Protein AF-A0AAU9IHU0-F1 (afdb_monomer_lite)

Foldseek 3Di:
DLVVLVVLVVVLVVLVVVQVVLLVCCLVVVDCVSNVVSVVVSVVSVVVSVVVLVPDPDDDPLVVLVVVLVVLVVVLVVLVVVQSVCVSVVHPRDCPVNVVSVVSSVVSSVVSVVVVVD

Structure (mmCIF, N/CA/C/O backbone):
data_AF-A0AAU9IHU0-F1
#
_entry.id   AF-A0AAU9IHU0-F1
#
loop_
_atom_site.group_PDB
_atom_site.id
_atom_site.type_symbol
_atom_site.label_atom_id
_atom_site.label_alt_id
_atom_site.label_comp_id
_atom_site.label_asym_id
_atom_site.label_entity_id
_atom_site.label_seq_id
_atom_site.pdbx_PDB_ins_code
_atom_site.Cartn_x
_atom_site.Cartn_y
_atom_site.Cartn_z
_atom_site.occupancy
_atom_site.B_iso_or_equiv
_atom_site.auth_seq_id
_atom_site.auth_comp_id
_atom_site.auth_asym_id
_atom_site.auth_atom_id
_atom_site.pdbx_PDB_model_num
ATOM 1 N N . MET A 1 1 ? -16.476 5.533 10.058 1.00 79.94 1 MET A N 1
ATOM 2 C CA . MET A 1 1 ? -15.052 5.933 10.001 1.00 79.94 1 MET A CA 1
ATOM 3 C C . MET A 1 1 ? -14.164 4.760 9.607 1.00 79.94 1 MET A C 1
ATOM 5 O O . MET A 1 1 ? -13.389 4.920 8.678 1.00 79.94 1 MET A O 1
ATOM 9 N N . ILE A 1 2 ? -14.339 3.566 10.192 1.00 87.00 2 ILE A N 1
ATOM 10 C CA . ILE A 1 2 ? -13.646 2.351 9.717 1.00 87.00 2 ILE A CA 1
ATOM 11 C C . ILE A 1 2 ? -14.028 2.021 8.265 1.00 87.00 2 ILE A C 1
ATOM 13 O O . ILE A 1 2 ? -13.146 1.832 7.441 1.00 87.00 2 ILE A O 1
ATOM 17 N N . ASN A 1 3 ? -15.313 2.090 7.898 1.00 87.38 3 ASN A N 1
ATOM 18 C CA . ASN A 1 3 ? -15.738 1.893 6.499 1.00 87.38 3 ASN A CA 1
ATOM 19 C C . ASN A 1 3 ? -15.105 2.880 5.499 1.00 87.38 3 ASN A C 1
ATOM 21 O O . ASN A 1 3 ? -14.849 2.521 4.355 1.00 87.38 3 ASN A O 1
ATOM 25 N N . GLU A 1 4 ? -14.809 4.109 5.929 1.00 91.00 4 GLU A N 1
ATOM 26 C CA . GLU A 1 4 ? -14.105 5.090 5.095 1.00 91.00 4 GLU A CA 1
ATOM 27 C C . GLU A 1 4 ? -12.628 4.705 4.924 1.00 91.00 4 GLU A C 1
ATOM 29 O O . GLU A 1 4 ? -12.094 4.762 3.819 1.00 91.00 4 GLU A O 1
ATOM 34 N N . TYR A 1 5 ? -11.995 4.211 5.992 1.00 92.75 5 TYR A N 1
ATOM 35 C CA . TYR A 1 5 ? -10.653 3.638 5.928 1.00 92.75 5 TYR A CA 1
ATOM 36 C C . TYR A 1 5 ? -10.571 2.412 5.005 1.00 92.75 5 TYR A C 1
ATOM 38 O O . TYR A 1 5 ? -9.668 2.324 4.174 1.00 92.75 5 TYR A O 1
ATOM 46 N N . LEU A 1 6 ? -11.533 1.489 5.094 1.00 91.69 6 LEU A N 1
ATOM 47 C CA . LEU A 1 6 ? -11.590 0.305 4.229 1.00 91.69 6 LEU A CA 1
ATOM 48 C C . LEU A 1 6 ? -11.748 0.691 2.750 1.00 91.69 6 LEU A C 1
ATOM 50 O O . LEU A 1 6 ? -11.075 0.121 1.894 1.00 91.69 6 LEU A O 1
ATOM 54 N N . ALA A 1 7 ? -12.538 1.725 2.449 1.00 93.44 7 ALA A N 1
ATOM 55 C CA . ALA A 1 7 ? -12.634 2.261 1.093 1.00 93.44 7 ALA A CA 1
ATOM 56 C C . ALA A 1 7 ? -11.292 2.836 0.591 1.00 93.44 7 ALA A C 1
ATOM 58 O O . ALA A 1 7 ? -10.954 2.689 -0.586 1.00 93.44 7 ALA A O 1
ATOM 59 N N . PHE A 1 8 ? -10.488 3.461 1.461 1.00 94.19 8 PHE A N 1
ATOM 60 C CA . PHE A 1 8 ? -9.130 3.880 1.094 1.00 94.19 8 PHE A CA 1
ATOM 61 C C . PHE A 1 8 ? -8.207 2.693 0.802 1.00 94.19 8 PHE A C 1
ATOM 63 O O . PHE A 1 8 ? -7.402 2.774 -0.128 1.00 94.19 8 PHE A O 1
ATOM 70 N N . GLN A 1 9 ? -8.350 1.589 1.535 1.00 92.50 9 GLN A N 1
ATOM 71 C CA . GLN A 1 9 ? -7.585 0.363 1.296 1.00 92.50 9 GLN A CA 1
ATOM 72 C C . GLN A 1 9 ? -7.936 -0.293 -0.047 1.00 92.50 9 GLN A C 1
ATOM 74 O O . GLN A 1 9 ? -7.046 -0.647 -0.822 1.00 92.50 9 GLN A O 1
ATOM 79 N N . GLU A 1 10 ? -9.220 -0.344 -0.407 1.00 91.81 10 GLU A N 1
ATOM 80 C CA . GLU A 1 10 ? -9.647 -0.803 -1.736 1.00 91.81 10 GLU A CA 1
ATOM 81 C C . GLU A 1 10 ? -9.062 0.067 -2.858 1.00 91.81 10 GLU A C 1
ATOM 83 O O . GLU A 1 10 ? -8.554 -0.450 -3.858 1.00 91.81 10 GLU A O 1
ATOM 88 N N . ARG A 1 11 ? -9.063 1.396 -2.678 1.00 94.06 11 ARG A N 1
ATOM 89 C CA . ARG A 1 11 ? -8.442 2.324 -3.638 1.00 94.06 11 ARG A CA 1
ATOM 90 C C . ARG A 1 11 ? -6.933 2.100 -3.765 1.00 94.06 11 ARG A C 1
ATOM 92 O O . ARG A 1 11 ? -6.431 2.078 -4.888 1.00 94.06 11 ARG A O 1
ATOM 99 N N . ARG A 1 12 ? -6.209 1.882 -2.659 1.00 92.12 12 ARG A N 1
ATOM 100 C CA . ARG A 1 12 ? -4.770 1.543 -2.691 1.00 92.12 12 ARG A CA 1
ATOM 101 C C . ARG A 1 12 ? -4.496 0.271 -3.486 1.00 92.12 12 ARG A C 1
ATOM 103 O O . ARG A 1 12 ? -3.608 0.268 -4.338 1.00 92.12 12 ARG A O 1
ATOM 110 N N . ALA A 1 13 ? -5.289 -0.778 -3.275 1.00 89.69 13 ALA A N 1
ATOM 111 C CA . ALA A 1 13 ? -5.137 -2.032 -4.008 1.00 89.69 13 ALA A CA 1
ATOM 112 C C . ALA A 1 13 ? -5.287 -1.839 -5.531 1.00 89.69 13 ALA A C 1
ATOM 114 O O . ALA A 1 13 ? -4.526 -2.417 -6.315 1.00 89.69 13 ALA A O 1
ATOM 115 N N . VAL A 1 14 ? -6.227 -0.987 -5.963 1.00 92.31 14 VAL A N 1
ATOM 116 C CA . VAL A 1 14 ? -6.387 -0.622 -7.381 1.00 92.31 14 VAL A CA 1
ATOM 117 C C . VAL A 1 14 ? -5.141 0.094 -7.909 1.00 92.31 14 VAL A C 1
ATOM 119 O O . VAL A 1 14 ? -4.618 -0.302 -8.952 1.00 92.31 14 VAL A O 1
ATOM 122 N N . ILE A 1 15 ? -4.613 1.071 -7.168 1.00 91.12 15 ILE A N 1
ATOM 123 C CA . ILE A 1 15 ? -3.401 1.813 -7.544 1.00 91.12 15 ILE A CA 1
ATOM 124 C C . ILE A 1 15 ? -2.207 0.868 -7.746 1.00 91.12 15 ILE A C 1
ATOM 126 O O . ILE A 1 15 ? -1.542 0.909 -8.785 1.00 91.12 15 ILE A O 1
ATOM 130 N N . TYR A 1 16 ? -1.946 -0.029 -6.791 1.00 87.25 16 TYR A N 1
ATOM 131 C CA . TYR A 1 16 ? -0.830 -0.974 -6.894 1.00 87.25 16 TYR A CA 1
ATOM 132 C C . TYR A 1 16 ? -0.992 -1.949 -8.068 1.00 87.25 16 TYR A C 1
ATOM 134 O O . TYR A 1 16 ? -0.015 -2.311 -8.735 1.00 87.25 16 TYR A O 1
ATOM 142 N N . LYS A 1 17 ? -2.230 -2.344 -8.384 1.00 88.38 17 LYS A N 1
ATOM 143 C CA . LYS A 1 17 ? -2.531 -3.160 -9.565 1.00 88.38 17 LYS A CA 1
ATOM 144 C C . LYS A 1 17 ? -2.213 -2.420 -10.866 1.00 88.38 17 LYS A C 1
ATOM 146 O O . LYS A 1 17 ? -1.629 -3.017 -11.775 1.00 88.38 17 LYS A O 1
ATOM 151 N N . GLU A 1 18 ? -2.571 -1.142 -10.968 1.00 90.19 18 GLU A N 1
ATOM 152 C CA . GLU A 1 18 ? -2.268 -0.315 -12.142 1.00 90.19 18 GLU A CA 1
ATOM 153 C C . GLU A 1 18 ? -0.765 -0.097 -12.320 1.00 90.19 18 GLU A C 1
ATOM 155 O O . GLU A 1 18 ? -0.256 -0.241 -13.434 1.00 90.19 18 GLU A O 1
ATOM 160 N N . TRP A 1 19 ? -0.033 0.122 -11.226 1.00 88.06 19 TRP A N 1
ATOM 161 C CA . TRP A 1 19 ? 1.430 0.178 -11.235 1.00 88.06 19 TRP A CA 1
ATOM 162 C C . TRP A 1 19 ? 2.080 -1.079 -11.783 1.00 88.06 19 TRP A C 1
ATOM 164 O O . TRP A 1 19 ? 2.913 -1.001 -12.689 1.00 88.06 19 TRP A O 1
ATOM 174 N N . ASN A 1 20 ? 1.680 -2.246 -11.279 1.00 85.19 20 ASN A N 1
ATOM 175 C CA . ASN A 1 20 ? 2.212 -3.518 -11.756 1.00 85.19 20 ASN A CA 1
ATOM 176 C C . ASN A 1 20 ? 1.931 -3.728 -13.252 1.00 85.19 20 ASN A C 1
ATOM 178 O O . ASN A 1 20 ? 2.790 -4.232 -13.984 1.00 85.19 20 ASN A O 1
ATOM 182 N N . LYS A 1 21 ? 0.757 -3.298 -13.730 1.00 89.56 21 LYS A N 1
ATOM 183 C CA . LYS A 1 21 ? 0.404 -3.341 -15.154 1.00 89.56 21 LYS A CA 1
ATOM 184 C C . LYS A 1 21 ? 1.293 -2.411 -15.982 1.00 89.56 21 LYS A C 1
ATOM 186 O O . LYS A 1 21 ? 1.863 -2.859 -16.975 1.00 89.56 21 LYS A O 1
ATOM 191 N N . ALA A 1 22 ? 1.441 -1.153 -15.568 1.00 89.06 22 ALA A N 1
ATOM 192 C CA . ALA A 1 22 ? 2.256 -0.165 -16.271 1.00 89.06 22 ALA A CA 1
ATOM 193 C C . ALA A 1 22 ? 3.733 -0.578 -16.332 1.00 89.06 22 ALA A C 1
ATOM 195 O O . ALA A 1 22 ? 4.372 -0.447 -17.376 1.00 89.06 22 ALA A O 1
ATOM 196 N N . LEU A 1 23 ? 4.261 -1.143 -15.244 1.00 86.50 23 LEU A N 1
ATOM 197 C CA . LEU A 1 23 ? 5.614 -1.682 -15.222 1.00 86.50 23 LEU A CA 1
ATOM 198 C C . LEU A 1 23 ? 5.776 -2.873 -16.167 1.00 86.50 23 LEU A C 1
ATOM 200 O O . LEU A 1 23 ? 6.766 -2.947 -16.890 1.00 86.50 23 LEU A O 1
ATOM 204 N N . SER A 1 24 ? 4.823 -3.805 -16.165 1.00 86.88 24 SER A N 1
ATOM 205 C CA . SER A 1 24 ? 4.874 -4.975 -17.048 1.00 86.88 24 SER A CA 1
ATOM 206 C C . SER A 1 24 ? 4.902 -4.551 -18.519 1.00 86.88 24 SER A C 1
ATOM 208 O O . SER A 1 24 ? 5.705 -5.073 -19.294 1.00 86.88 24 SER A O 1
ATOM 210 N N . SER A 1 25 ? 4.088 -3.554 -18.886 1.00 88.81 25 SER A N 1
ATOM 211 C CA . SER A 1 25 ? 4.137 -2.935 -20.214 1.00 88.81 25 SER A CA 1
ATOM 212 C C . SER A 1 25 ? 5.494 -2.284 -20.490 1.00 88.81 25 SER A C 1
ATOM 214 O O . SER A 1 25 ? 6.080 -2.542 -21.533 1.00 88.81 25 SER A O 1
ATOM 216 N N . PHE A 1 26 ? 6.060 -1.521 -19.548 1.00 89.50 26 PHE A N 1
ATOM 217 C CA . PHE A 1 26 ? 7.389 -0.916 -19.717 1.00 89.50 26 PHE A CA 1
ATOM 218 C C . PHE A 1 26 ? 8.501 -1.952 -19.917 1.00 89.50 26 PHE A C 1
ATOM 220 O O . PHE A 1 26 ? 9.343 -1.800 -20.800 1.00 89.50 26 PHE A O 1
ATOM 227 N N . ILE A 1 27 ? 8.509 -3.029 -19.128 1.00 86.56 27 ILE A N 1
ATOM 228 C CA . ILE A 1 27 ? 9.514 -4.092 -19.247 1.00 86.56 27 ILE A CA 1
ATOM 229 C C . ILE A 1 27 ? 9.458 -4.729 -20.641 1.00 86.56 27 ILE A C 1
ATOM 231 O O . ILE A 1 27 ? 10.519 -5.045 -21.191 1.00 86.56 27 ILE A O 1
ATOM 235 N N . LYS A 1 28 ? 8.257 -4.877 -21.210 1.00 88.25 28 LYS A N 1
ATOM 236 C CA . LYS A 1 28 ? 8.019 -5.462 -22.532 1.00 88.25 28 LYS A CA 1
ATOM 237 C C . LYS A 1 28 ? 8.331 -4.495 -23.678 1.00 88.25 28 LYS A C 1
ATOM 239 O O . LYS A 1 28 ? 9.115 -4.835 -24.558 1.00 88.25 28 LYS A O 1
ATOM 244 N N . ASP A 1 29 ? 7.728 -3.312 -23.651 1.00 89.75 29 ASP A N 1
ATOM 245 C CA . ASP A 1 29 ? 7.676 -2.385 -24.787 1.00 89.75 29 ASP A CA 1
ATOM 246 C C . ASP A 1 29 ? 8.807 -1.343 -24.747 1.00 89.75 29 ASP A C 1
ATOM 248 O O . ASP A 1 29 ? 9.065 -0.664 -25.737 1.00 89.75 29 ASP A O 1
ATOM 252 N N . LYS A 1 30 ? 9.504 -1.223 -23.606 1.00 86.00 30 LYS A N 1
ATOM 253 C CA . LYS A 1 30 ? 10.588 -0.259 -23.332 1.00 86.00 30 LYS A CA 1
ATOM 254 C C . LYS A 1 30 ? 10.198 1.216 -23.491 1.00 86.00 30 LYS A C 1
ATOM 256 O O . LYS A 1 30 ? 11.077 2.072 -23.446 1.00 86.00 30 LYS A O 1
ATOM 261 N N . ASP A 1 31 ? 8.906 1.521 -23.605 1.00 86.19 31 ASP A N 1
ATOM 262 C CA . ASP A 1 31 ? 8.381 2.887 -23.627 1.00 86.19 31 ASP A CA 1
ATOM 263 C C . ASP A 1 31 ? 8.172 3.414 -22.193 1.00 86.19 31 ASP A C 1
ATOM 265 O O . ASP A 1 31 ? 7.295 2.920 -21.473 1.00 86.19 31 ASP A O 1
ATOM 269 N N . PRO A 1 32 ? 8.963 4.404 -21.737 1.00 86.75 32 PRO A N 1
ATOM 270 C CA . PRO A 1 32 ? 8.857 4.930 -20.383 1.00 86.75 32 PRO A CA 1
ATOM 271 C C . PRO A 1 32 ? 7.658 5.865 -20.185 1.00 86.75 32 PRO A C 1
ATOM 273 O O . PRO A 1 32 ? 7.300 6.116 -19.033 1.00 86.75 32 PRO A O 1
ATOM 276 N N . VAL A 1 33 ? 7.042 6.398 -21.249 1.00 91.56 33 VAL A N 1
ATOM 277 C CA . VAL A 1 33 ? 6.028 7.461 -21.131 1.00 91.56 33 VAL A CA 1
ATOM 278 C C . VAL A 1 33 ? 4.777 6.992 -20.373 1.00 91.56 33 VAL A C 1
ATOM 280 O O . VAL A 1 33 ? 4.413 7.646 -19.389 1.00 91.56 33 VAL A O 1
ATOM 283 N N . PRO A 1 34 ? 4.140 5.852 -20.719 1.00 88.44 34 PRO A N 1
ATOM 284 C CA . PRO A 1 34 ? 2.967 5.366 -19.992 1.00 88.44 34 PRO A CA 1
ATOM 285 C C . PRO A 1 34 ? 3.290 5.002 -18.541 1.00 88.44 34 PRO A C 1
ATOM 287 O O . PRO A 1 34 ? 2.486 5.234 -17.638 1.00 88.44 34 PRO A O 1
ATOM 290 N N . PHE A 1 35 ? 4.485 4.457 -18.308 1.00 87.75 35 PHE A N 1
ATOM 291 C CA . PHE A 1 35 ? 4.939 4.084 -16.976 1.00 87.75 35 PHE A CA 1
ATOM 292 C C . PHE A 1 35 ? 5.153 5.310 -16.089 1.00 87.75 35 PHE A C 1
ATOM 294 O O . PHE A 1 35 ? 4.597 5.369 -14.996 1.00 87.75 35 PHE A O 1
ATOM 301 N N . GLN A 1 36 ? 5.870 6.328 -16.569 1.00 87.44 36 GLN A N 1
ATOM 302 C CA . GLN A 1 36 ? 6.084 7.570 -15.821 1.00 87.44 36 GLN A CA 1
ATOM 303 C C . GLN A 1 36 ? 4.770 8.298 -15.522 1.00 87.44 36 GLN A C 1
ATOM 305 O O . GLN A 1 36 ? 4.568 8.739 -14.389 1.00 87.44 36 GLN A O 1
ATOM 310 N N . ALA A 1 37 ? 3.857 8.376 -16.496 1.00 90.44 37 ALA A N 1
ATOM 311 C CA . ALA A 1 37 ? 2.541 8.978 -16.295 1.00 90.44 37 ALA A CA 1
ATOM 312 C C . ALA A 1 37 ? 1.744 8.256 -15.192 1.00 90.44 37 ALA A C 1
ATOM 314 O O . ALA A 1 37 ? 1.174 8.906 -14.314 1.00 90.44 37 ALA A O 1
ATOM 315 N N . CYS A 1 38 ? 1.767 6.919 -15.192 1.00 91.44 38 CYS A N 1
ATOM 316 C CA . CYS A 1 38 ? 1.127 6.098 -14.166 1.00 91.44 38 CYS A CA 1
ATOM 317 C C . CYS A 1 38 ? 1.759 6.314 -12.780 1.00 91.44 38 CYS A C 1
ATOM 319 O O . CYS A 1 38 ? 1.043 6.578 -11.817 1.00 91.44 38 CYS A O 1
ATOM 321 N N . ILE A 1 39 ? 3.095 6.314 -12.671 1.00 86.75 39 ILE A N 1
ATOM 322 C CA . ILE A 1 39 ? 3.790 6.597 -11.403 1.00 86.75 39 ILE A CA 1
ATOM 323 C C . ILE A 1 39 ? 3.391 7.966 -10.838 1.00 86.75 39 ILE A C 1
ATOM 325 O O . ILE A 1 39 ? 3.086 8.071 -9.648 1.00 86.75 39 ILE A O 1
ATOM 329 N N . MET A 1 40 ? 3.358 9.009 -11.672 1.00 88.50 40 MET A N 1
ATOM 330 C CA . MET A 1 40 ? 2.984 10.356 -11.231 1.00 88.50 40 MET A CA 1
ATOM 331 C C . MET A 1 40 ? 1.536 10.427 -10.736 1.00 88.50 40 MET A C 1
ATOM 333 O O . MET A 1 40 ? 1.288 10.991 -9.667 1.00 88.50 40 MET A O 1
ATOM 337 N N . ALA A 1 41 ? 0.597 9.847 -11.490 1.00 91.00 41 ALA A N 1
ATOM 338 C CA . ALA A 1 41 ? -0.821 9.838 -11.138 1.00 91.00 41 ALA A CA 1
ATOM 339 C C . ALA A 1 41 ? -1.066 9.106 -9.810 1.00 91.00 41 ALA A C 1
ATOM 341 O O . ALA A 1 41 ? -1.635 9.676 -8.880 1.00 91.00 41 ALA A O 1
ATOM 342 N N . SER A 1 42 ? -0.537 7.893 -9.676 1.00 90.75 42 SER A N 1
ATOM 343 C CA . SER A 1 42 ? -0.674 7.094 -8.460 1.00 90.75 42 SER A CA 1
ATOM 344 C C . SER A 1 42 ? 0.020 7.714 -7.252 1.00 90.75 42 SER A C 1
ATOM 346 O O . SER A 1 42 ? -0.508 7.653 -6.150 1.00 90.75 42 SER A O 1
ATOM 348 N N . THR A 1 43 ? 1.183 8.355 -7.426 1.00 87.81 43 THR A N 1
ATOM 349 C CA . THR A 1 43 ? 1.860 9.050 -6.313 1.00 87.81 43 THR A CA 1
ATOM 350 C C . THR A 1 43 ? 0.996 10.188 -5.770 1.00 87.81 43 THR A C 1
ATOM 352 O O . THR A 1 43 ? 0.950 10.411 -4.559 1.00 87.81 43 THR A O 1
ATOM 355 N N . LYS A 1 44 ? 0.302 10.909 -6.659 1.00 91.00 44 LYS A N 1
ATOM 356 C CA . LYS A 1 44 ? -0.651 11.947 -6.264 1.00 91.00 44 LYS A CA 1
ATOM 357 C C . LYS A 1 44 ? -1.831 11.338 -5.501 1.00 91.00 44 LYS A C 1
ATOM 359 O O . LYS A 1 44 ? -2.129 11.807 -4.408 1.00 91.00 44 LYS A O 1
ATOM 364 N N . GLU A 1 45 ? -2.442 10.277 -6.019 1.00 93.19 45 GLU A N 1
ATOM 365 C CA . GLU A 1 45 ? -3.565 9.613 -5.344 1.00 93.19 45 GLU A CA 1
ATOM 366 C C . GLU A 1 45 ? -3.186 9.012 -3.984 1.00 93.19 45 GLU A C 1
ATOM 368 O O . GLU A 1 45 ? -3.912 9.194 -3.011 1.00 93.19 45 GLU A O 1
ATOM 373 N N . LEU A 1 46 ? -2.031 8.348 -3.871 1.00 91.31 46 LEU A N 1
ATOM 374 C CA . LEU A 1 46 ? -1.551 7.801 -2.596 1.00 91.31 46 LEU A CA 1
ATOM 375 C C . LEU A 1 46 ? -1.331 8.904 -1.553 1.00 91.31 46 LEU A C 1
ATOM 377 O O . LEU A 1 46 ? -1.597 8.696 -0.366 1.00 91.31 46 LEU A O 1
ATOM 381 N N . ARG A 1 47 ? -0.886 10.092 -1.985 1.00 90.69 47 ARG A N 1
ATOM 382 C CA . ARG A 1 47 ? -0.781 11.266 -1.110 1.00 90.69 47 ARG A CA 1
ATOM 383 C C . ARG A 1 47 ? -2.155 11.742 -0.647 1.00 90.69 47 ARG A C 1
ATOM 385 O O . ARG A 1 47 ? -2.333 11.957 0.547 1.00 90.69 47 ARG A O 1
ATOM 392 N N . GLU A 1 48 ? -3.117 11.864 -1.558 1.00 94.25 48 GLU A N 1
ATOM 393 C CA . GLU A 1 48 ? -4.495 12.253 -1.225 1.00 94.25 48 GLU A CA 1
ATOM 394 C C . GLU A 1 48 ? -5.147 11.259 -0.252 1.00 94.25 48 GLU A C 1
ATOM 396 O O . GLU A 1 48 ? -5.819 11.670 0.697 1.00 94.25 48 GLU A O 1
ATOM 401 N N . ILE A 1 49 ? -4.903 9.956 -0.436 1.00 94.44 49 ILE A N 1
ATOM 402 C CA . ILE A 1 49 ? -5.339 8.908 0.493 1.00 94.44 49 ILE A CA 1
ATOM 403 C C . ILE A 1 49 ? -4.718 9.133 1.876 1.00 94.44 49 ILE A C 1
ATOM 405 O O . ILE A 1 49 ? -5.450 9.192 2.862 1.00 94.44 49 ILE A O 1
ATOM 409 N N . ARG A 1 50 ? -3.396 9.331 1.964 1.00 91.12 50 ARG A N 1
ATOM 410 C CA . ARG A 1 50 ? -2.702 9.568 3.243 1.00 91.12 50 ARG A CA 1
ATOM 411 C C . ARG A 1 50 ? -3.243 10.802 3.967 1.00 91.12 50 ARG A C 1
ATOM 413 O O . ARG A 1 50 ? -3.525 10.744 5.160 1.00 91.12 50 ARG A O 1
ATOM 420 N N . GLU A 1 51 ? -3.427 11.905 3.247 1.00 92.81 51 GLU A N 1
ATOM 421 C CA . GLU A 1 51 ? -4.001 13.137 3.800 1.00 92.81 51 GLU A CA 1
ATOM 422 C C . GLU A 1 51 ? -5.446 12.948 4.276 1.00 92.81 51 GLU A C 1
ATOM 424 O O . GLU A 1 51 ? -5.859 13.584 5.246 1.00 92.81 51 GLU A O 1
ATOM 429 N N . SER A 1 52 ? -6.217 12.089 3.608 1.00 93.94 52 SER A N 1
ATOM 430 C CA . SER A 1 52 ? -7.592 11.773 4.003 1.00 93.94 52 SER A CA 1
ATOM 431 C C . SER A 1 52 ? -7.625 10.885 5.248 1.00 93.94 52 SER A C 1
ATOM 433 O O . SER A 1 52 ? -8.375 11.176 6.176 1.00 93.94 52 SER A O 1
ATOM 435 N N . ILE A 1 53 ? -6.745 9.882 5.329 1.00 92.44 53 ILE A N 1
ATOM 436 C CA . ILE A 1 53 ? -6.600 9.010 6.505 1.00 92.44 53 ILE A CA 1
ATOM 437 C C . ILE A 1 53 ? -6.217 9.824 7.746 1.00 92.44 53 ILE A C 1
ATOM 439 O O . ILE A 1 53 ? -6.798 9.623 8.807 1.00 92.44 53 ILE A O 1
ATOM 443 N N . MET A 1 54 ? -5.315 10.804 7.617 1.00 89.31 54 MET A N 1
ATOM 444 C CA . MET A 1 54 ? -4.929 11.690 8.729 1.00 89.31 54 MET A CA 1
ATOM 445 C C . MET A 1 54 ? -6.081 12.542 9.283 1.00 89.31 54 MET A C 1
ATOM 447 O O . MET A 1 54 ? -5.978 13.051 10.398 1.00 89.31 54 MET A O 1
ATOM 451 N N . LYS A 1 55 ? -7.157 12.735 8.513 1.00 91.81 55 LYS A N 1
ATOM 452 C CA . LYS A 1 55 ? -8.343 13.489 8.946 1.00 91.81 55 LYS A CA 1
ATOM 453 C C . LYS A 1 55 ? -9.371 12.602 9.648 1.00 91.81 55 LYS A C 1
ATOM 455 O O . LYS A 1 55 ? -10.264 13.142 10.305 1.00 91.81 55 LYS A O 1
ATOM 460 N N . LEU A 1 56 ? -9.254 11.276 9.529 1.00 91.31 56 LEU A N 1
ATOM 461 C CA . LEU A 1 56 ? -10.158 10.338 10.185 1.00 91.31 56 LEU A CA 1
ATOM 462 C C . LEU A 1 56 ? -10.014 10.451 11.705 1.00 91.31 56 LEU A C 1
ATOM 464 O O . LEU A 1 56 ? -8.919 10.343 12.253 1.00 91.31 56 LEU A O 1
ATOM 468 N N . GLN A 1 57 ? -11.139 10.638 12.389 1.00 87.75 57 GLN A N 1
ATOM 469 C CA . GLN A 1 57 ? -11.198 10.683 13.850 1.00 87.75 57 GLN A CA 1
ATOM 470 C C . GLN A 1 57 ? -11.373 9.259 14.395 1.00 87.75 57 GLN A C 1
ATOM 472 O O . GLN A 1 57 ? -12.452 8.872 14.827 1.00 87.75 57 GLN A O 1
ATOM 477 N N . LEU A 1 58 ? -10.333 8.433 14.295 1.00 88.69 58 LEU A N 1
ATOM 478 C CA . LEU A 1 58 ? -10.341 7.091 14.884 1.00 88.69 58 LEU A CA 1
ATOM 479 C C . LEU A 1 58 ? -9.898 7.159 16.346 1.00 88.69 58 LEU A C 1
ATOM 481 O O . LEU A 1 58 ? -8.998 7.922 16.685 1.00 88.69 58 LEU A O 1
ATOM 485 N N . GLU A 1 59 ? -10.496 6.328 17.196 1.00 87.56 59 GLU A N 1
ATOM 486 C CA . GLU A 1 59 ? -10.195 6.281 18.629 1.00 87.56 59 GLU A CA 1
ATOM 487 C C . GLU A 1 59 ? -9.847 4.859 19.084 1.00 87.56 59 GLU A C 1
ATOM 489 O O . GLU A 1 59 ? -10.222 3.861 18.457 1.00 87.56 59 GLU A O 1
ATOM 494 N N . GLY A 1 60 ? -9.108 4.771 20.192 1.00 90.81 60 GLY A N 1
ATOM 495 C CA . GLY A 1 60 ? -8.743 3.510 20.836 1.00 90.81 60 GLY A CA 1
ATOM 496 C C . GLY A 1 60 ? -8.021 2.537 19.900 1.00 90.81 60 GLY A C 1
ATOM 497 O O . GLY A 1 60 ? -7.157 2.918 19.111 1.00 90.81 60 GLY A O 1
ATOM 498 N N . ARG A 1 61 ? -8.405 1.259 19.972 1.00 90.50 61 ARG A N 1
ATOM 499 C CA . ARG A 1 61 ? -7.761 0.168 19.224 1.00 90.50 61 ARG A CA 1
ATOM 500 C C . ARG A 1 61 ? -7.820 0.352 17.702 1.00 90.50 61 ARG A C 1
ATOM 502 O O . ARG A 1 61 ? -6.886 -0.037 17.011 1.00 90.50 61 ARG A O 1
ATOM 509 N N . ALA A 1 62 ? -8.873 0.980 17.173 1.00 91.12 62 ALA A N 1
ATOM 510 C CA . ALA A 1 62 ? -8.986 1.238 15.736 1.00 91.12 62 ALA A CA 1
ATOM 511 C C . ALA A 1 62 ? -7.913 2.225 15.241 1.00 91.12 62 ALA A C 1
ATOM 513 O O . ALA A 1 62 ? -7.341 2.025 14.171 1.00 91.12 62 ALA A O 1
ATOM 514 N N . MET A 1 63 ? -7.597 3.257 16.035 1.00 93.25 63 MET A N 1
ATOM 515 C CA . MET A 1 63 ? -6.515 4.200 15.729 1.00 93.25 63 MET A CA 1
ATOM 516 C C . MET A 1 63 ? -5.151 3.503 15.726 1.00 93.25 63 MET A C 1
ATOM 518 O O . MET A 1 63 ? -4.359 3.710 14.809 1.00 93.25 63 MET A O 1
ATOM 522 N N . GLU A 1 64 ? -4.892 2.652 16.722 1.00 93.69 64 GLU A N 1
ATOM 523 C CA . GLU A 1 64 ? -3.636 1.901 16.830 1.00 93.69 64 GLU A CA 1
ATOM 524 C C . GLU A 1 64 ? -3.423 0.965 15.636 1.00 93.69 64 GLU A C 1
ATOM 526 O O . GLU A 1 64 ? -2.326 0.917 15.077 1.00 93.69 64 GLU A O 1
ATOM 531 N N . ILE A 1 65 ? -4.465 0.240 15.215 1.00 94.81 65 ILE A N 1
ATOM 532 C CA . ILE A 1 65 ? -4.377 -0.661 14.062 1.00 94.81 65 ILE A CA 1
ATOM 533 C C . ILE A 1 65 ? -4.147 0.126 12.774 1.00 94.81 65 ILE A C 1
ATOM 535 O O . ILE A 1 65 ? -3.251 -0.223 12.009 1.00 94.81 65 ILE A O 1
ATOM 539 N N . VAL A 1 66 ? -4.893 1.212 12.546 1.00 93.94 66 VAL A N 1
ATOM 540 C CA . VAL A 1 66 ? -4.689 2.043 11.352 1.00 93.94 66 VAL A CA 1
ATOM 541 C C . VAL A 1 66 ? -3.267 2.592 11.303 1.00 93.94 66 VAL A C 1
ATOM 543 O O . VAL A 1 66 ? -2.629 2.499 10.262 1.00 93.94 66 VAL A O 1
ATOM 546 N N . GLN A 1 67 ? -2.713 3.080 12.414 1.00 93.88 67 GLN A N 1
ATOM 547 C CA . GLN A 1 67 ? -1.322 3.544 12.444 1.00 93.88 67 GLN A CA 1
ATOM 548 C C . GLN A 1 67 ? -0.313 2.445 12.082 1.00 93.88 67 GLN A C 1
ATOM 550 O O . GLN A 1 67 ? 0.656 2.724 11.374 1.00 93.88 67 GLN A O 1
ATOM 555 N N . LYS A 1 68 ? -0.542 1.206 12.534 1.00 96.06 68 LYS A N 1
ATOM 556 C CA . LYS A 1 68 ? 0.293 0.057 12.152 1.00 96.06 68 LYS A CA 1
ATOM 557 C C . LYS A 1 68 ? 0.184 -0.241 10.661 1.00 96.06 68 LYS A C 1
ATOM 559 O O . LYS A 1 68 ? 1.217 -0.365 10.010 1.00 96.06 68 LYS A O 1
ATOM 564 N N . ILE A 1 69 ? -1.033 -0.281 10.115 1.00 95.31 69 ILE A N 1
ATOM 565 C CA . ILE A 1 69 ? -1.237 -0.489 8.677 1.00 95.31 69 ILE A CA 1
ATOM 566 C C . ILE A 1 69 ? -0.540 0.619 7.879 1.00 95.31 69 ILE A C 1
ATOM 568 O O . ILE A 1 69 ? 0.181 0.314 6.939 1.00 95.31 69 ILE A O 1
ATOM 572 N N . GLU A 1 70 ? -0.656 1.891 8.271 1.00 94.38 70 GLU A N 1
ATOM 573 C CA . GLU A 1 70 ? 0.020 2.986 7.559 1.00 94.38 70 GLU A CA 1
ATOM 574 C C . GLU A 1 70 ? 1.556 2.865 7.589 1.00 94.38 70 GLU A C 1
ATOM 576 O O . GLU A 1 70 ? 2.222 3.189 6.604 1.00 94.38 70 GLU A O 1
ATOM 581 N N . ALA A 1 71 ? 2.137 2.377 8.689 1.00 93.19 71 ALA A N 1
ATOM 582 C CA . ALA A 1 71 ? 3.576 2.123 8.775 1.00 93.19 71 ALA A CA 1
ATOM 583 C C . ALA A 1 71 ? 4.016 0.938 7.890 1.00 93.19 71 ALA A C 1
ATOM 585 O O . ALA A 1 71 ? 5.084 0.982 7.264 1.00 93.19 71 ALA A O 1
ATOM 586 N N . LEU A 1 72 ? 3.186 -0.105 7.816 1.00 94.44 72 LEU A N 1
ATOM 587 C CA . LEU A 1 72 ? 3.394 -1.250 6.931 1.00 94.44 72 LEU A CA 1
ATOM 588 C C . LEU A 1 72 ? 3.269 -0.846 5.460 1.00 94.44 72 LEU A C 1
ATOM 590 O O . LEU A 1 72 ? 4.130 -1.213 4.671 1.00 94.44 72 LEU A O 1
ATOM 594 N N . GLU A 1 73 ? 2.294 -0.013 5.104 1.00 92.19 73 GLU A N 1
ATOM 595 C CA . GLU A 1 73 ? 2.115 0.545 3.756 1.00 92.19 73 GLU A CA 1
ATOM 596 C C . GLU A 1 73 ? 3.320 1.383 3.309 1.00 92.19 73 GLU A C 1
ATOM 598 O O . GLU A 1 73 ? 3.826 1.217 2.198 1.00 92.19 73 GLU A O 1
ATOM 603 N N . ASP A 1 74 ? 3.860 2.236 4.189 1.00 89.44 74 ASP A N 1
ATOM 604 C CA . ASP A 1 74 ? 5.090 2.988 3.902 1.00 89.44 74 ASP A CA 1
ATOM 605 C C . ASP A 1 74 ? 6.284 2.047 3.638 1.00 89.44 74 ASP A C 1
ATOM 607 O O . ASP A 1 74 ? 7.147 2.333 2.796 1.00 89.44 74 ASP A O 1
ATOM 611 N N . THR A 1 75 ? 6.341 0.914 4.342 1.00 90.12 75 THR A N 1
ATOM 612 C CA . THR A 1 75 ? 7.385 -0.104 4.164 1.00 90.12 75 THR A CA 1
ATOM 613 C C . THR A 1 75 ? 7.169 -0.905 2.878 1.00 90.12 75 THR A C 1
ATOM 615 O O . THR A 1 75 ? 8.112 -1.074 2.099 1.00 90.12 75 THR A O 1
ATOM 618 N N . HIS A 1 76 ? 5.933 -1.332 2.612 1.00 89.38 76 HIS A N 1
ATOM 619 C CA . HIS A 1 76 ? 5.506 -2.034 1.400 1.00 89.38 76 HIS A CA 1
ATOM 620 C C . HIS A 1 76 ? 5.842 -1.222 0.159 1.00 89.38 76 HIS A C 1
ATOM 622 O O . HIS A 1 76 ? 6.476 -1.738 -0.759 1.00 89.38 76 HIS A O 1
ATOM 628 N N . LEU A 1 77 ? 5.529 0.075 0.170 1.00 85.00 77 LEU A N 1
ATOM 629 C CA . LEU A 1 77 ? 5.815 0.987 -0.928 1.00 85.00 77 LEU A CA 1
ATOM 630 C C . LEU A 1 77 ? 7.315 1.046 -1.251 1.00 85.00 77 LEU A C 1
ATOM 632 O O . LEU A 1 77 ? 7.705 0.921 -2.414 1.00 85.00 77 LEU A O 1
ATOM 636 N N . ARG A 1 78 ? 8.171 1.207 -0.232 1.00 86.62 78 ARG A N 1
ATOM 637 C CA . ARG A 1 78 ? 9.634 1.244 -0.421 1.00 86.62 78 ARG A CA 1
ATOM 638 C C . ARG A 1 78 ? 10.148 -0.058 -1.024 1.00 86.62 78 ARG A C 1
ATOM 640 O O . ARG A 1 78 ? 10.904 -0.028 -1.993 1.00 86.62 78 ARG A O 1
ATOM 647 N N . ARG A 1 79 ? 9.693 -1.188 -0.485 1.00 85.38 79 ARG A N 1
ATOM 648 C CA . ARG A 1 79 ? 10.104 -2.523 -0.930 1.00 85.38 79 ARG A CA 1
ATOM 649 C C . ARG A 1 79 ? 9.603 -2.862 -2.319 1.00 85.38 79 ARG A C 1
ATOM 651 O O . ARG A 1 79 ? 10.354 -3.423 -3.108 1.00 85.38 79 ARG A O 1
ATOM 658 N N . ASN A 1 80 ? 8.386 -2.454 -2.660 1.00 82.50 80 ASN A N 1
ATOM 659 C CA . ASN A 1 80 ? 7.882 -2.591 -4.015 1.00 82.50 80 ASN A CA 1
ATOM 660 C C . ASN A 1 80 ? 8.726 -1.785 -4.996 1.00 82.50 80 ASN A C 1
ATOM 662 O O . ASN A 1 80 ? 9.126 -2.323 -6.022 1.00 82.50 80 ASN A O 1
ATOM 666 N N . VAL A 1 81 ? 9.068 -0.530 -4.684 1.00 81.88 81 VAL A N 1
ATOM 667 C CA . VAL A 1 81 ? 9.952 0.271 -5.547 1.00 81.88 81 VAL A CA 1
ATOM 668 C C . VAL A 1 81 ? 11.314 -0.406 -5.742 1.00 81.88 81 VAL A C 1
ATOM 670 O O . VAL A 1 81 ? 11.810 -0.440 -6.869 1.00 81.88 81 VAL A O 1
ATOM 673 N N . GLU A 1 82 ? 11.907 -0.964 -4.685 1.00 84.00 82 GLU A N 1
ATOM 674 C CA . GLU A 1 82 ? 13.154 -1.741 -4.7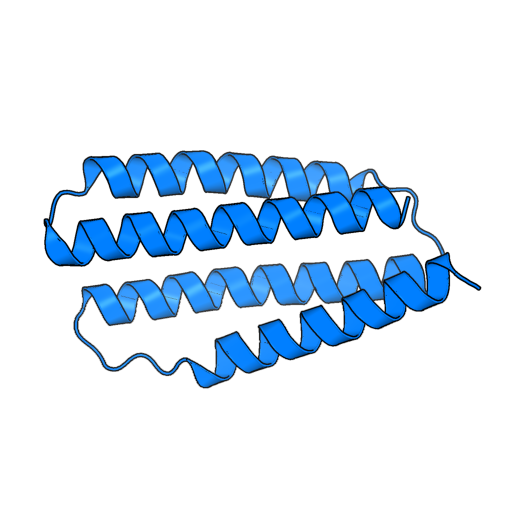64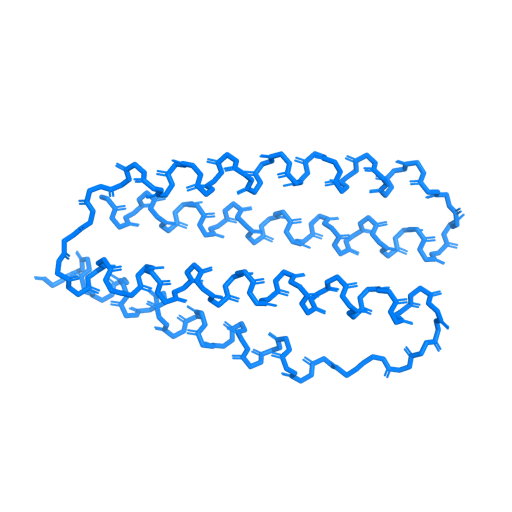 1.00 84.00 82 GLU A CA 1
ATOM 675 C C . GLU A 1 82 ? 12.999 -2.974 -5.666 1.00 84.00 82 GLU A C 1
ATOM 677 O O . GLU A 1 82 ? 13.741 -3.111 -6.639 1.00 84.00 82 GLU A O 1
ATOM 682 N N . LEU A 1 83 ? 11.969 -3.793 -5.437 1.00 82.25 83 LEU A N 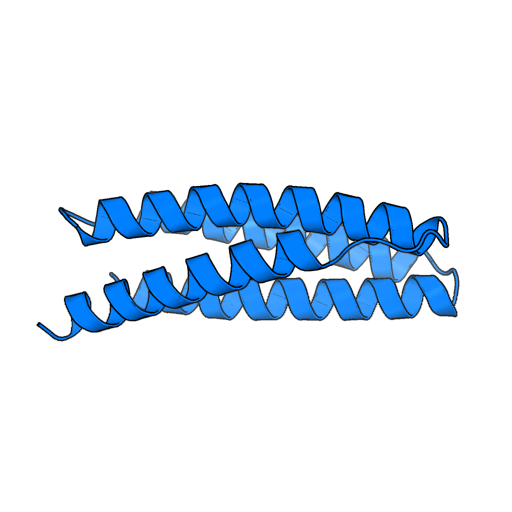1
ATOM 683 C CA . LEU A 1 83 ? 11.668 -4.978 -6.241 1.00 82.25 83 LEU A CA 1
ATOM 684 C C . LEU A 1 83 ? 11.474 -4.630 -7.725 1.00 82.25 83 LEU A C 1
ATOM 686 O O . LEU A 1 83 ? 11.957 -5.336 -8.612 1.00 82.25 83 LEU A O 1
ATOM 690 N N . GLN A 1 84 ? 10.769 -3.536 -8.025 1.00 78.69 84 GLN A N 1
ATOM 691 C CA . GLN A 1 84 ? 10.577 -3.115 -9.411 1.00 78.69 84 GLN A CA 1
ATOM 692 C C . GLN A 1 84 ? 11.885 -2.622 -10.044 1.00 78.69 84 GLN A C 1
ATOM 694 O O . GLN A 1 84 ? 12.112 -2.881 -11.228 1.00 78.69 84 GLN A O 1
ATOM 699 N N . ARG A 1 85 ? 12.772 -1.959 -9.285 1.00 82.12 85 ARG A N 1
ATOM 700 C CA . ARG A 1 85 ? 14.117 -1.598 -9.772 1.00 82.12 85 ARG A CA 1
ATOM 701 C C . ARG A 1 85 ? 14.929 -2.842 -10.121 1.00 82.12 85 ARG A C 1
ATOM 703 O O . ARG A 1 85 ? 15.513 -2.878 -11.201 1.00 82.12 85 ARG A O 1
ATOM 710 N N . GLU A 1 86 ? 14.911 -3.860 -9.265 1.00 84.62 86 GLU A N 1
ATOM 711 C CA . GLU A 1 86 ? 15.592 -5.141 -9.505 1.00 84.62 86 GLU A CA 1
ATOM 712 C C . GLU A 1 86 ? 15.060 -5.838 -10.766 1.00 84.62 86 GLU A C 1
ATOM 714 O O . GLU A 1 86 ? 15.842 -6.254 -11.623 1.00 84.62 86 GLU A O 1
ATOM 719 N N . LYS A 1 87 ? 13.732 -5.873 -10.954 1.00 79.94 87 LYS A N 1
ATOM 720 C CA . LYS A 1 87 ? 13.111 -6.442 -12.165 1.00 79.94 87 LYS A CA 1
ATOM 721 C C . LYS A 1 87 ? 13.494 -5.695 -13.439 1.00 79.94 87 LYS A C 1
ATOM 723 O O . LYS A 1 87 ? 13.743 -6.325 -14.465 1.00 79.94 87 LYS A O 1
ATOM 728 N N . VAL A 1 88 ? 13.560 -4.362 -13.396 1.00 78.25 88 VAL A N 1
ATOM 729 C CA . VAL A 1 88 ? 14.035 -3.558 -14.537 1.00 78.25 88 VAL A CA 1
ATOM 730 C C . VAL A 1 88 ? 15.499 -3.877 -14.859 1.00 78.25 88 VAL A C 1
ATOM 732 O O . VAL A 1 88 ? 15.866 -3.918 -16.033 1.00 78.25 88 VAL A O 1
ATOM 735 N N . GLN A 1 89 ? 16.312 -4.154 -13.839 1.00 82.38 89 GLN A N 1
ATOM 736 C CA . GLN A 1 89 ? 17.717 -4.554 -13.966 1.00 82.38 89 GLN A CA 1
ATOM 737 C C . GLN A 1 89 ? 17.918 -6.044 -14.305 1.00 82.38 89 GLN A C 1
ATOM 739 O O . GLN A 1 89 ? 19.060 -6.477 -14.421 1.00 82.38 89 GLN A O 1
ATOM 744 N N . GLN A 1 90 ? 16.839 -6.814 -14.511 1.00 76.75 90 GLN A N 1
ATOM 745 C CA . GLN A 1 90 ? 16.867 -8.261 -14.786 1.00 76.75 90 GLN A CA 1
ATOM 746 C C . GLN A 1 90 ? 17.510 -9.104 -13.670 1.00 76.75 90 GLN A C 1
ATOM 748 O O . GLN A 1 90 ? 18.040 -10.182 -13.930 1.00 76.75 90 GLN A O 1
ATOM 753 N N . MET A 1 91 ? 17.452 -8.630 -12.425 1.00 73.44 91 MET A N 1
ATOM 754 C CA . MET A 1 91 ? 17.861 -9.406 -11.254 1.00 73.44 91 MET A CA 1
ATOM 755 C C . MET A 1 91 ? 16.675 -10.225 -10.723 1.00 73.44 91 MET A C 1
ATOM 757 O O . MET A 1 91 ? 15.525 -9.784 -10.801 1.00 73.44 91 MET A O 1
ATOM 761 N N . GLU A 1 92 ? 16.940 -11.416 -10.173 1.00 66.12 92 GLU A N 1
ATOM 762 C CA . GLU A 1 92 ? 15.933 -12.181 -9.428 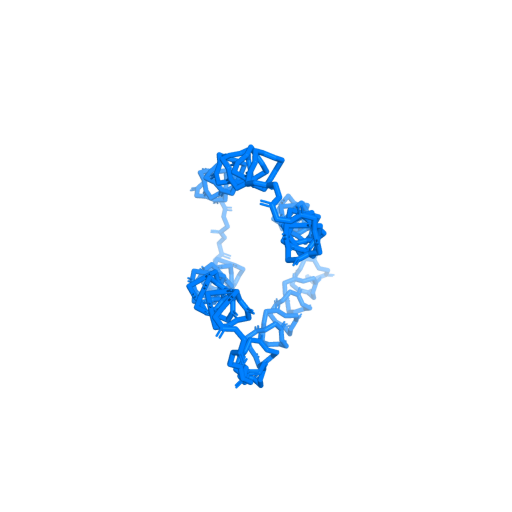1.00 66.12 92 GLU A CA 1
ATOM 763 C C . GLU A 1 92 ? 15.611 -11.448 -8.121 1.00 66.12 92 GLU A C 1
ATOM 765 O O . GLU A 1 92 ? 16.297 -11.600 -7.113 1.00 66.12 92 GLU A O 1
ATOM 770 N N . GLY A 1 93 ? 14.579 -10.608 -8.156 1.00 62.31 93 GLY A N 1
ATOM 771 C CA . GLY A 1 93 ? 14.094 -9.919 -6.968 1.00 62.31 93 GLY A CA 1
ATOM 772 C C . GLY A 1 93 ? 13.335 -10.867 -6.040 1.00 62.31 93 GLY A C 1
ATOM 773 O O . GLY A 1 93 ? 12.438 -11.598 -6.475 1.00 62.31 93 GLY A O 1
ATOM 774 N N . ASN A 1 94 ? 13.682 -10.858 -4.753 1.00 68.50 94 ASN A N 1
ATOM 775 C CA . ASN A 1 94 ? 13.031 -11.692 -3.746 1.00 68.50 94 ASN A CA 1
ATOM 776 C C . ASN A 1 94 ? 11.712 -11.048 -3.288 1.00 68.50 94 ASN A C 1
ATOM 778 O O . ASN A 1 94 ? 11.703 -9.989 -2.665 1.00 68.50 94 ASN A O 1
ATOM 782 N N . ASN A 1 95 ? 10.592 -11.715 -3.572 1.00 75.56 95 ASN A N 1
ATOM 783 C CA . ASN A 1 95 ? 9.252 -11.216 -3.259 1.00 75.56 95 ASN A CA 1
ATOM 784 C C . ASN A 1 95 ? 8.734 -11.634 -1.866 1.00 75.56 95 ASN A C 1
ATOM 786 O O . ASN A 1 95 ? 7.617 -11.276 -1.502 1.00 75.56 95 ASN A O 1
ATOM 790 N N . THR A 1 96 ? 9.495 -12.416 -1.093 1.00 81.50 96 THR A N 1
ATOM 791 C CA . THR A 1 96 ? 9.027 -12.956 0.197 1.00 81.50 96 THR A CA 1
ATOM 792 C C . THR A 1 96 ? 8.685 -11.843 1.186 1.00 81.50 96 THR A C 1
ATOM 794 O O . THR A 1 96 ? 7.615 -11.863 1.776 1.00 81.50 96 THR A O 1
ATOM 797 N N . PHE A 1 97 ? 9.524 -10.810 1.275 1.00 81.75 97 PHE A N 1
ATOM 798 C CA . PHE A 1 97 ? 9.319 -9.717 2.228 1.00 81.75 97 PHE A CA 1
ATOM 799 C C . PHE A 1 97 ? 8.100 -8.837 1.898 1.00 81.75 97 PHE A C 1
ATOM 801 O O . PHE A 1 97 ? 7.413 -8.359 2.792 1.00 81.75 97 PHE A O 1
ATOM 808 N N . VAL A 1 98 ? 7.809 -8.618 0.610 1.00 85.44 98 VAL A N 1
ATOM 809 C CA . VAL A 1 98 ? 6.614 -7.862 0.187 1.00 85.44 98 VAL A CA 1
ATOM 810 C C . VAL A 1 98 ? 5.346 -8.632 0.557 1.00 85.44 98 VAL A C 1
ATOM 812 O O . VAL A 1 98 ? 4.403 -8.028 1.056 1.00 85.44 98 VAL A O 1
ATOM 815 N N . ARG A 1 99 ? 5.352 -9.959 0.376 1.00 87.06 99 ARG A N 1
ATOM 816 C CA . ARG A 1 99 ? 4.229 -10.829 0.754 1.00 87.06 99 ARG A CA 1
ATOM 817 C C . ARG A 1 99 ? 3.984 -10.858 2.257 1.00 87.06 99 ARG A C 1
ATOM 819 O O . ARG A 1 99 ? 2.839 -10.748 2.663 1.00 87.06 99 ARG A O 1
ATOM 826 N N . GLU A 1 100 ? 5.039 -10.954 3.064 1.00 90.88 100 GLU A N 1
ATOM 827 C CA . GLU A 1 100 ? 4.924 -10.920 4.531 1.00 90.88 100 G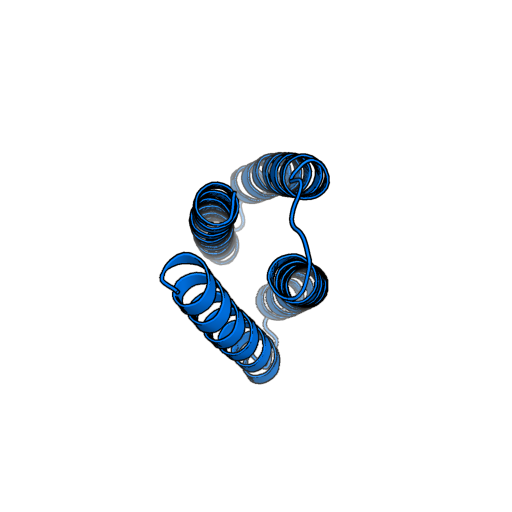LU A CA 1
ATOM 828 C C . GLU A 1 100 ? 4.233 -9.632 5.008 1.00 90.88 100 GLU A C 1
ATOM 830 O O . GLU A 1 100 ? 3.344 -9.682 5.853 1.00 90.88 100 GLU A O 1
ATOM 835 N N . ILE A 1 101 ? 4.576 -8.482 4.411 1.00 91.38 101 ILE A N 1
ATOM 836 C CA . ILE A 1 101 ? 3.913 -7.209 4.727 1.00 91.38 101 ILE A CA 1
ATOM 837 C C . ILE A 1 101 ? 2.442 -7.214 4.288 1.00 91.38 101 ILE A C 1
ATOM 839 O O . ILE A 1 101 ? 1.584 -6.729 5.022 1.00 91.38 101 ILE A O 1
ATOM 843 N N . GLU A 1 102 ? 2.137 -7.734 3.096 1.00 90.31 102 GLU A N 1
ATOM 844 C CA . GLU A 1 102 ? 0.756 -7.829 2.601 1.00 90.31 102 GLU A CA 1
ATOM 845 C C . GLU A 1 102 ? -0.112 -8.708 3.511 1.00 90.31 102 GLU A C 1
ATOM 847 O O . GLU A 1 102 ? -1.250 -8.345 3.806 1.00 90.31 102 GLU A O 1
ATOM 852 N N . GLU A 1 103 ? 0.426 -9.834 3.981 1.00 93.44 103 GLU A N 1
ATOM 853 C CA . GLU A 1 103 ? -0.237 -10.726 4.936 1.00 93.44 103 GLU A CA 1
ATOM 854 C C . GLU A 1 103 ? -0.515 -10.019 6.269 1.00 93.44 103 GLU A C 1
ATOM 856 O O . GLU A 1 103 ? -1.653 -10.034 6.740 1.00 93.44 103 GLU A O 1
ATOM 861 N N . GLU A 1 104 ? 0.467 -9.298 6.819 1.00 95.44 104 GLU A N 1
ATOM 862 C CA . GLU A 1 104 ? 0.286 -8.540 8.063 1.00 95.44 104 GLU A CA 1
ATOM 863 C C . GLU A 1 104 ? -0.765 -7.422 7.919 1.00 95.44 104 GLU A C 1
ATOM 865 O O . GLU A 1 104 ? -1.605 -7.227 8.802 1.00 95.44 104 GLU A O 1
ATOM 870 N N . ILE A 1 105 ? -0.781 -6.714 6.783 1.00 94.19 105 ILE A N 1
ATOM 871 C CA . ILE A 1 105 ? -1.817 -5.714 6.481 1.00 94.19 105 ILE A CA 1
ATOM 872 C C . ILE A 1 105 ? -3.202 -6.373 6.415 1.00 94.19 105 ILE A C 1
ATOM 874 O O . ILE A 1 105 ? -4.161 -5.830 6.968 1.00 94.19 105 ILE A O 1
ATOM 878 N N . MET A 1 106 ? -3.325 -7.538 5.768 1.00 93.38 106 MET A N 1
ATOM 879 C CA . MET A 1 106 ? -4.599 -8.258 5.664 1.00 93.38 106 MET A CA 1
ATOM 880 C C . MET A 1 106 ? -5.136 -8.682 7.035 1.00 93.38 106 MET A C 1
ATOM 882 O O . MET A 1 106 ? -6.327 -8.486 7.295 1.00 93.38 106 MET A O 1
ATOM 886 N N . ASP A 1 107 ? -4.280 -9.189 7.922 1.00 96.38 107 ASP A N 1
ATOM 887 C CA . ASP A 1 107 ? -4.669 -9.580 9.282 1.00 96.38 107 ASP A CA 1
ATOM 888 C C . ASP A 1 107 ? -5.179 -8.379 10.093 1.00 96.38 107 ASP A C 1
ATOM 890 O O . ASP A 1 107 ? -6.244 -8.438 10.717 1.00 96.38 107 ASP A O 1
ATOM 894 N N . LEU A 1 108 ? -4.480 -7.244 10.015 1.00 96.19 108 LEU A N 1
ATOM 895 C CA . LEU A 1 108 ? -4.885 -6.003 10.679 1.00 96.19 108 LEU A CA 1
ATOM 896 C C . LEU A 1 108 ? -6.192 -5.428 10.103 1.00 96.19 108 LEU A C 1
ATOM 898 O O . LEU A 1 108 ? -7.019 -4.892 10.845 1.00 96.19 108 LEU A O 1
ATOM 902 N N . ILE A 1 109 ? -6.424 -5.567 8.794 1.00 94.00 109 ILE A N 1
ATOM 903 C CA . ILE A 1 109 ? -7.700 -5.196 8.164 1.00 94.00 109 ILE A CA 1
ATOM 904 C C . ILE A 1 109 ? -8.843 -6.077 8.686 1.00 94.00 109 ILE A C 1
ATOM 906 O O . ILE A 1 109 ? -9.917 -5.553 8.992 1.00 94.00 109 ILE A O 1
ATOM 910 N N . GLN A 1 110 ? -8.636 -7.391 8.828 1.00 94.06 110 GLN A N 1
ATOM 911 C CA . GLN A 1 110 ? -9.646 -8.278 9.420 1.00 94.06 110 GLN A CA 1
ATOM 912 C C . GLN A 1 110 ? -9.951 -7.891 10.871 1.00 94.06 110 GLN A C 1
ATOM 914 O O . GLN A 1 110 ? -11.117 -7.879 11.273 1.00 94.06 110 GLN A O 1
ATOM 919 N N . GLU A 1 111 ? -8.929 -7.509 11.638 1.00 93.88 111 GLU A N 1
ATOM 920 C CA . GLU A 1 111 ? -9.104 -7.015 13.003 1.00 93.88 111 GLU A CA 1
ATOM 921 C C . GLU A 1 111 ? -9.935 -5.720 13.046 1.00 93.88 111 GLU A C 1
ATOM 923 O O . GLU A 1 111 ? -10.848 -5.602 13.866 1.00 93.88 111 GLU A O 1
ATOM 928 N N . LEU A 1 112 ? -9.700 -4.777 12.125 1.00 92.12 112 LEU A N 1
ATOM 929 C CA . LEU A 1 112 ? -10.527 -3.569 11.991 1.00 92.12 112 LEU A CA 1
ATOM 930 C C . LEU A 1 112 ? -11.984 -3.888 11.645 1.00 92.12 112 LEU A C 1
ATOM 932 O O . LEU A 1 112 ? -12.892 -3.298 12.229 1.00 92.12 112 LEU A O 1
ATOM 936 N N . ILE A 1 113 ? -12.215 -4.821 10.716 1.00 91.12 113 ILE A N 1
ATOM 937 C CA . ILE A 1 113 ? -13.567 -5.257 10.332 1.00 91.12 113 ILE A CA 1
ATOM 938 C C . ILE A 1 113 ? -14.286 -5.897 11.522 1.00 91.12 113 ILE A C 1
ATOM 940 O O . ILE A 1 113 ? -15.490 -5.704 11.687 1.00 91.12 113 ILE A O 1
ATOM 944 N N . TYR A 1 114 ? -13.569 -6.661 12.348 1.00 92.62 114 TYR A N 1
ATOM 945 C CA . TYR A 1 114 ? -14.130 -7.239 13.564 1.00 92.62 114 TYR A CA 1
ATOM 946 C C . TYR A 1 114 ? -14.549 -6.149 14.557 1.00 92.62 114 TYR A C 1
ATOM 948 O O . TYR A 1 114 ? -15.682 -6.185 15.029 1.00 92.62 114 TYR A O 1
ATOM 956 N N . ILE A 1 115 ? -13.688 -5.152 14.802 1.00 87.94 115 ILE A N 1
ATOM 957 C CA . ILE A 1 115 ? -13.981 -4.025 15.704 1.00 87.94 115 ILE A CA 1
ATOM 958 C C . ILE A 1 115 ? -15.201 -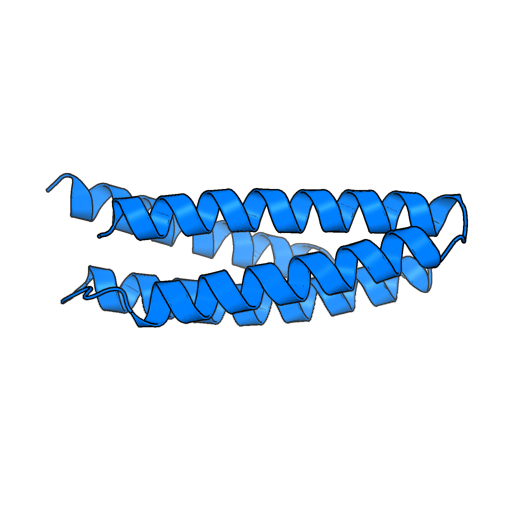3.218 15.237 1.00 87.94 115 ILE A C 1
ATOM 960 O O . ILE A 1 115 ? -16.012 -2.838 16.068 1.00 87.94 115 ILE A O 1
ATOM 964 N N . ASP A 1 116 ? -15.371 -2.969 13.932 1.00 85.50 116 ASP A N 1
ATOM 965 C CA . ASP A 1 116 ? -16.541 -2.230 13.407 1.00 85.50 116 ASP A CA 1
ATOM 966 C C . ASP A 1 116 ? -17.871 -2.979 13.628 1.00 85.50 116 ASP A C 1
ATOM 968 O O . ASP A 1 116 ? -18.939 -2.370 13.643 1.00 85.50 116 ASP A O 1
ATOM 972 N N . ARG A 1 117 ? -17.815 -4.308 13.795 1.00 84.88 117 ARG A N 1
ATOM 973 C CA . ARG A 1 117 ? -18.990 -5.181 13.956 1.00 84.88 117 ARG A CA 1
ATOM 974 C C . ARG A 1 117 ? -19.361 -5.467 15.413 1.00 84.88 117 ARG A C 1
ATOM 976 O O . ARG A 1 117 ? -20.421 -6.059 15.631 1.00 84.88 117 ARG A O 1
ATOM 983 N N . THR A 1 118 ? -18.508 -5.111 16.372 1.00 75.75 118 THR A N 1
ATOM 984 C CA . THR A 1 118 ? -18.691 -5.359 17.815 1.00 75.75 118 THR A CA 1
ATOM 985 C C . THR A 1 118 ? -18.929 -4.072 18.578 1.00 75.75 118 THR A C 1
ATOM 987 O O . THR A 1 118 ? -19.885 -4.049 19.382 1.00 75.75 118 THR A O 1
#

InterPro domains:
  IPR039491 Required for excision 1-B domain-containing protein [PF14966] (2-85)

Secondary structure (DSSP, 8-state):
-HHHHHHHHHHHHHHHHHHHHHHHHHHHH--HHHHHHHHHHHHHHHHHHHHHHTT----HHHHHHHHHHHHHHHHHHHHHHHHHHHHHTT-----HHHHHHHHHHHHHHHHHHHHHH-

Sequence (118 aa):
MINEYLAFQERRAVIYKEWNKALSSFIKDKDPVPFQACIMASTKELREIRESIMKLQLEGRAMEIVQKIEALEDTHLRRNVELQREKVQQMEGNNTFVREIEEEIMDLIQELIYIDRT

Radius of gyration: 15.8 Å; chains: 1; bounding box: 37×26×46 Å

Organism: NCBI:txid1481888

pLDDT: mean 88.47, std 6.01, range [62.31, 96.38]